Protein AF-A0A4D4N8I0-F1 (afdb_monomer_lite)

Radius of gyration: 16.16 Å; chains: 1; bounding box: 38×25×46 Å

Foldseek 3Di:
DQLVCCQVPFLVPDALVVVCVVVVHDSVVSCVVAVGSVSVLLVVLVVLVVVQPCPPDPPDPVVVSVVVSVVSVVVSCVSRVRSVVVCVVDVVNPDPPPPDPDD

Sequence (103 aa):
MALQLIDADGVEALTMRKLATALDANPMSLYHHVPNKDAVLRGVAHRVGSQFSAGQREDVPWQDQLRELARDFRELSHRHPKLMGYSFTRPDYVQPEDPSGRH

Structure (mmCIF, N/CA/C/O backbone):
data_AF-A0A4D4N8I0-F1
#
_entry.id   AF-A0A4D4N8I0-F1
#
loop_
_atom_site.group_PDB
_atom_site.id
_atom_site.type_symbol
_atom_site.label_atom_id
_atom_site.label_alt_id
_atom_site.label_comp_id
_atom_site.label_asym_id
_atom_site.label_entity_id
_atom_site.label_seq_id
_atom_site.pdbx_PDB_ins_code
_atom_site.Cartn_x
_atom_site.Cartn_y
_atom_site.Cartn_z
_atom_site.occupancy
_atom_site.B_iso_or_equiv
_atom_site.auth_seq_id
_atom_site.auth_comp_id
_atom_site.auth_asym_id
_atom_site.auth_atom_id
_atom_site.pdbx_PDB_model_num
ATOM 1 N N . MET A 1 1 ? -4.800 -9.503 2.253 1.00 73.69 1 MET A N 1
ATOM 2 C CA . MET A 1 1 ? -5.443 -8.961 3.464 1.00 73.69 1 MET A CA 1
ATOM 3 C C . MET A 1 1 ? -5.127 -7.485 3.702 1.00 73.69 1 MET A C 1
ATOM 5 O O . MET A 1 1 ? -5.983 -6.671 3.403 1.00 73.69 1 MET A O 1
ATOM 9 N N . ALA A 1 2 ? -3.923 -7.089 4.142 1.00 81.12 2 ALA A N 1
ATOM 10 C CA . ALA A 1 2 ? -3.616 -5.662 4.368 1.00 81.12 2 ALA A CA 1
ATOM 11 C C . ALA A 1 2 ? -3.800 -4.793 3.105 1.00 81.12 2 ALA A C 1
ATOM 13 O O . ALA A 1 2 ? -4.449 -3.756 3.170 1.00 81.12 2 ALA A O 1
ATOM 14 N N . LEU A 1 3 ? -3.324 -5.270 1.947 1.00 83.38 3 LEU A N 1
ATOM 15 C CA . LEU A 1 3 ? -3.555 -4.618 0.650 1.00 83.38 3 LEU A CA 1
ATOM 16 C C . LEU A 1 3 ? -5.052 -4.487 0.316 1.00 83.38 3 LEU A C 1
ATOM 18 O O . LEU A 1 3 ? -5.493 -3.420 -0.076 1.00 83.38 3 LEU A O 1
ATOM 22 N N . GLN A 1 4 ? -5.853 -5.526 0.576 1.00 85.69 4 GLN A N 1
ATOM 23 C CA . GLN A 1 4 ? -7.304 -5.498 0.336 1.00 85.69 4 GLN A CA 1
ATOM 24 C C . GLN A 1 4 ? -8.015 -4.464 1.219 1.00 85.69 4 GLN A C 1
ATOM 26 O O . GLN A 1 4 ? -8.906 -3.772 0.743 1.00 85.69 4 GLN A O 1
ATOM 31 N N . LEU A 1 5 ? -7.609 -4.326 2.487 1.00 86.44 5 LEU A N 1
ATOM 32 C CA . LEU A 1 5 ? -8.136 -3.283 3.375 1.00 86.44 5 LEU A CA 1
ATOM 33 C C . LEU A 1 5 ? -7.770 -1.878 2.876 1.00 86.44 5 LEU A C 1
ATOM 35 O O . LEU A 1 5 ? -8.595 -0.972 2.935 1.00 86.44 5 LEU A O 1
ATOM 39 N N . ILE A 1 6 ? -6.550 -1.700 2.361 1.00 86.56 6 ILE A N 1
ATOM 40 C CA . ILE A 1 6 ? -6.094 -0.427 1.785 1.00 86.56 6 ILE A CA 1
ATOM 41 C C . ILE A 1 6 ? -6.862 -0.100 0.499 1.00 86.56 6 ILE A C 1
ATOM 43 O O . ILE A 1 6 ? -7.280 1.041 0.315 1.00 86.56 6 ILE A O 1
ATOM 47 N N . ASP A 1 7 ? -7.101 -1.079 -0.369 1.00 86.44 7 ASP A N 1
ATOM 48 C CA . ASP A 1 7 ? -7.882 -0.884 -1.593 1.00 86.44 7 ASP A CA 1
ATOM 49 C C . ASP A 1 7 ? -9.348 -0.537 -1.277 1.00 86.44 7 ASP A C 1
ATOM 51 O O . ASP A 1 7 ? -9.939 0.365 -1.885 1.00 86.44 7 ASP A O 1
ATOM 55 N N . ALA A 1 8 ? -9.928 -1.199 -0.271 1.00 87.00 8 ALA A N 1
ATOM 56 C CA . ALA A 1 8 ? -11.314 -1.000 0.143 1.00 87.00 8 ALA A CA 1
ATOM 57 C C . ALA A 1 8 ? -11.540 0.343 0.852 1.00 87.00 8 ALA A C 1
ATOM 59 O O . ALA A 1 8 ? -12.415 1.105 0.441 1.00 87.00 8 ALA A O 1
ATOM 60 N N . ASP A 1 9 ? -10.709 0.694 1.834 1.00 85.75 9 ASP A N 1
ATOM 61 C CA . ASP A 1 9 ? -10.987 1.816 2.744 1.00 85.75 9 ASP A CA 1
ATOM 62 C C . ASP A 1 9 ? -9.929 2.934 2.695 1.00 85.75 9 ASP A C 1
ATOM 64 O O . ASP A 1 9 ? -10.125 4.009 3.261 1.00 85.75 9 ASP A O 1
ATOM 68 N N . GLY A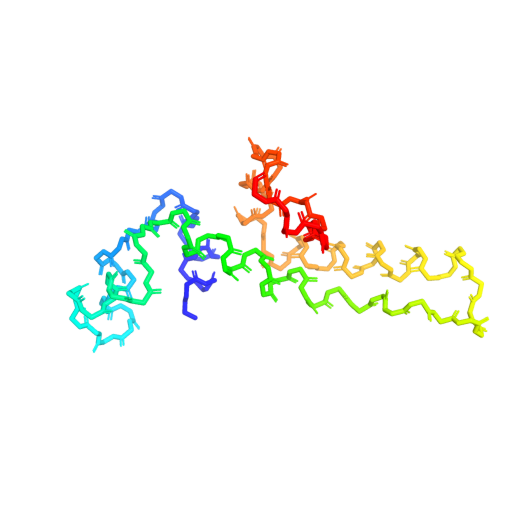 1 10 ? -8.811 2.716 2.004 1.00 85.44 10 GLY A N 1
ATOM 69 C CA . GLY A 1 10 ? -7.667 3.626 1.995 1.00 85.44 10 GLY A CA 1
ATOM 70 C C . GLY A 1 10 ? -6.710 3.415 3.169 1.00 85.44 10 GLY A C 1
ATOM 71 O O . GLY A 1 10 ? -7.022 2.771 4.172 1.00 85.44 10 GLY A O 1
ATOM 72 N N . VAL A 1 11 ? -5.505 3.975 3.040 1.00 84.75 11 VAL A N 1
ATOM 73 C CA . VAL A 1 11 ? -4.422 3.794 4.021 1.00 84.75 11 VAL A CA 1
ATOM 74 C C . VAL A 1 11 ? -4.777 4.361 5.398 1.00 84.75 11 VAL A C 1
ATOM 76 O O . VAL A 1 11 ? -4.454 3.753 6.422 1.00 84.75 11 VAL A O 1
ATOM 79 N N . GLU A 1 12 ? -5.488 5.484 5.457 1.00 85.12 12 GLU A N 1
ATOM 80 C CA . GLU A 1 12 ? -5.878 6.107 6.728 1.00 85.12 12 GLU A CA 1
ATOM 81 C C . GLU A 1 12 ? -6.810 5.221 7.555 1.00 85.12 12 GLU A C 1
ATOM 83 O O . GLU A 1 12 ? -6.667 5.123 8.774 1.00 85.12 12 GLU A O 1
ATOM 88 N N . ALA A 1 13 ? -7.686 4.472 6.890 1.00 86.31 13 ALA A N 1
ATOM 89 C CA . ALA A 1 13 ? -8.626 3.577 7.543 1.00 86.31 13 ALA A CA 1
ATOM 90 C C . ALA A 1 13 ? -7.985 2.288 8.086 1.00 86.31 13 ALA A C 1
ATOM 92 O O . ALA A 1 13 ? -8.636 1.575 8.860 1.00 86.31 13 ALA A O 1
ATOM 93 N N . LEU A 1 14 ? -6.734 1.982 7.715 1.00 87.06 14 LEU A N 1
ATOM 94 C CA . LEU A 1 14 ? -5.988 0.847 8.252 1.00 87.06 14 LEU A CA 1
ATOM 95 C C . LEU A 1 14 ? -5.564 1.129 9.701 1.00 87.06 14 LEU A C 1
ATOM 97 O O . LEU A 1 14 ? -4.848 2.088 9.989 1.00 87.06 14 LEU A O 1
ATOM 101 N N . THR A 1 15 ? -5.952 0.239 10.613 1.00 89.81 15 THR A N 1
ATOM 102 C CA . THR A 1 15 ? -5.499 0.233 12.012 1.00 89.81 15 THR A CA 1
ATOM 103 C C . THR A 1 15 ? -4.986 -1.155 12.379 1.00 89.81 15 THR A C 1
ATOM 105 O O . THR A 1 15 ? -5.439 -2.147 11.805 1.00 89.81 15 THR A O 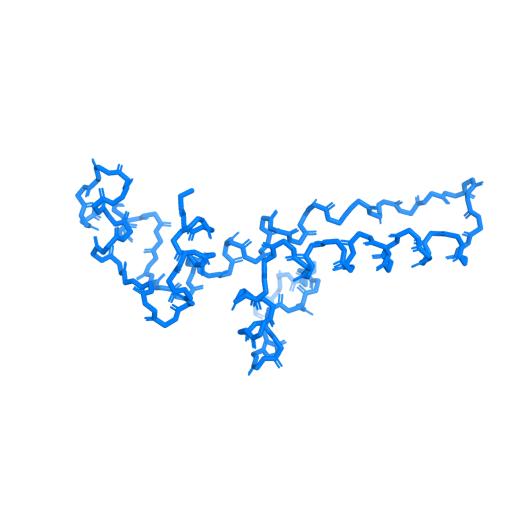1
ATOM 108 N N . MET A 1 16 ? -4.092 -1.249 13.370 1.00 90.12 16 MET A N 1
ATOM 109 C CA . MET A 1 16 ? -3.578 -2.545 13.845 1.00 90.12 16 MET A CA 1
ATOM 110 C C . MET A 1 16 ? -4.702 -3.466 14.333 1.00 90.12 16 MET A C 1
ATOM 112 O O . MET A 1 16 ? -4.675 -4.663 14.076 1.00 90.12 16 MET A O 1
ATOM 116 N N . ARG A 1 17 ? -5.743 -2.900 14.956 1.00 88.50 17 ARG A N 1
ATOM 117 C CA . ARG A 1 17 ? -6.928 -3.650 15.388 1.00 88.50 17 ARG A CA 1
ATOM 118 C C . ARG A 1 17 ? -7.713 -4.224 14.207 1.00 88.50 17 ARG A C 1
ATOM 120 O O . ARG A 1 17 ? -7.993 -5.414 14.207 1.00 88.50 17 ARG A O 1
ATOM 127 N N . LYS A 1 18 ? -8.034 -3.405 13.194 1.00 87.75 18 LYS A N 1
ATOM 128 C CA . LYS A 1 18 ? -8.720 -3.883 11.976 1.00 87.75 18 LYS A CA 1
ATOM 129 C C . LYS A 1 18 ? -7.904 -4.960 11.263 1.00 87.75 18 LYS A C 1
ATOM 131 O O . LYS A 1 18 ? -8.476 -5.931 10.784 1.00 87.75 18 LYS A O 1
ATOM 136 N N . LEU A 1 19 ? -6.583 -4.796 11.215 1.00 88.06 19 LEU A N 1
ATOM 137 C CA . LEU A 1 19 ? -5.689 -5.782 10.620 1.00 88.06 19 LEU A CA 1
ATOM 138 C C . LEU A 1 19 ? -5.692 -7.104 11.401 1.00 88.06 19 LEU A C 1
ATOM 140 O O . LEU A 1 19 ? -5.813 -8.153 10.782 1.00 88.06 19 LEU A O 1
ATOM 144 N N . ALA A 1 20 ? -5.612 -7.057 12.733 1.00 87.38 20 ALA A N 1
ATOM 145 C CA . ALA A 1 20 ? -5.684 -8.243 13.587 1.00 87.38 20 ALA A CA 1
ATOM 146 C C . ALA A 1 20 ? -7.009 -8.997 13.392 1.00 87.38 20 ALA A C 1
ATOM 148 O O . ALA A 1 20 ? -6.998 -10.200 13.157 1.00 87.38 20 ALA A O 1
ATOM 149 N N . THR A 1 21 ? -8.136 -8.275 13.383 1.00 89.38 21 THR A N 1
ATOM 150 C CA . THR A 1 21 ? -9.462 -8.849 13.103 1.00 89.38 21 THR A CA 1
ATOM 151 C C . THR A 1 21 ? -9.528 -9.489 11.719 1.00 89.38 21 THR A C 1
ATOM 153 O O . THR A 1 21 ? -10.018 -10.601 11.582 1.00 89.38 21 THR A O 1
ATOM 156 N N . ALA A 1 22 ? -9.012 -8.815 10.690 1.00 86.25 22 ALA A N 1
ATOM 157 C CA . ALA A 1 22 ? -9.020 -9.343 9.329 1.00 86.25 22 ALA A CA 1
ATOM 158 C C . ALA A 1 22 ? -8.129 -10.588 9.159 1.00 86.25 22 ALA A C 1
ATOM 160 O O . ALA A 1 22 ? -8.332 -11.359 8.228 1.00 86.25 22 ALA A O 1
ATOM 161 N N . LEU A 1 23 ? -7.140 -10.778 10.036 1.00 85.50 23 LEU A N 1
ATOM 162 C CA . LEU A 1 23 ? -6.245 -11.937 10.057 1.00 85.50 23 LEU A CA 1
ATOM 163 C C . LEU A 1 23 ? -6.694 -13.038 11.030 1.00 85.50 23 LEU A C 1
ATOM 165 O O . LEU A 1 23 ? -5.968 -14.016 11.172 1.00 85.50 23 LEU A O 1
ATOM 169 N N . ASP A 1 24 ? -7.835 -12.867 11.708 1.00 86.62 24 ASP A N 1
ATOM 170 C CA . ASP A 1 24 ? -8.291 -13.732 12.808 1.00 86.62 24 ASP A CA 1
ATOM 171 C C . ASP A 1 24 ? -7.192 -13.981 13.865 1.00 86.62 24 ASP A C 1
ATOM 173 O O . ASP A 1 24 ? -7.013 -15.073 14.401 1.00 86.62 24 ASP A O 1
ATOM 177 N N . ALA A 1 25 ? -6.391 -12.943 14.133 1.00 86.12 25 ALA A N 1
ATOM 178 C CA . ALA A 1 25 ? -5.216 -13.007 14.991 1.00 86.12 25 ALA A CA 1
ATOM 179 C C . ALA A 1 25 ? -5.387 -12.150 16.251 1.00 86.12 25 ALA A C 1
ATOM 181 O O . ALA A 1 25 ? -6.026 -11.095 16.245 1.00 86.12 25 ALA A O 1
ATOM 182 N N . ASN A 1 26 ? -4.732 -12.555 17.342 1.00 85.44 26 ASN A N 1
ATOM 183 C CA . ASN A 1 26 ? -4.617 -11.719 18.536 1.00 85.44 26 ASN A CA 1
ATOM 184 C C . ASN A 1 26 ? -3.692 -10.514 18.243 1.00 85.44 26 ASN A C 1
ATOM 186 O O . ASN A 1 26 ? -2.573 -10.728 17.760 1.00 85.44 26 ASN A O 1
ATOM 190 N N . PRO A 1 27 ? -4.081 -9.267 18.592 1.00 79.06 27 PRO A N 1
ATOM 191 C CA . PRO A 1 27 ? -3.216 -8.091 18.497 1.00 79.06 27 PRO A CA 1
ATOM 192 C C . PRO A 1 27 ? -1.798 -8.299 19.042 1.00 79.06 27 PRO A C 1
ATOM 194 O O . PRO A 1 27 ? -0.842 -7.841 18.425 1.00 79.06 27 PRO A O 1
ATOM 197 N N . MET A 1 28 ? -1.642 -9.031 20.150 1.00 81.94 28 MET A N 1
ATOM 198 C CA . MET A 1 28 ? -0.335 -9.304 20.762 1.00 81.94 28 MET A CA 1
ATOM 199 C C . MET A 1 28 ? 0.603 -10.077 19.817 1.00 81.94 28 MET A C 1
ATOM 201 O O . MET A 1 28 ? 1.784 -9.758 19.710 1.00 81.94 28 MET A O 1
ATOM 205 N N . SER A 1 29 ? 0.067 -11.067 19.095 1.00 82.06 29 SER A N 1
ATOM 206 C CA . SER A 1 29 ? 0.816 -11.836 18.094 1.00 82.06 29 SER A CA 1
ATOM 207 C C . SER A 1 29 ? 1.135 -10.975 16.873 1.00 82.06 29 SER A C 1
ATOM 209 O O . SER A 1 29 ? 2.250 -11.025 16.362 1.00 82.06 29 SER A O 1
ATOM 211 N N . LEU A 1 30 ? 0.208 -10.108 16.458 1.00 82.25 30 LEU A N 1
ATOM 212 C CA . LEU A 1 30 ? 0.444 -9.189 15.348 1.00 82.25 30 LEU A CA 1
ATOM 213 C C . LEU A 1 30 ? 1.606 -8.228 15.643 1.00 82.25 30 LEU A C 1
ATOM 215 O O . LEU A 1 30 ? 2.485 -8.066 14.800 1.00 82.25 30 LEU A O 1
ATOM 219 N N . TYR A 1 31 ? 1.655 -7.653 16.849 1.00 82.69 31 TYR A N 1
ATOM 220 C CA . TYR A 1 31 ? 2.755 -6.779 17.271 1.00 82.69 31 TYR A CA 1
ATOM 221 C C . TYR A 1 31 ? 4.110 -7.493 17.357 1.00 82.69 31 TYR A C 1
ATOM 223 O O . TYR A 1 31 ? 5.144 -6.848 17.199 1.00 82.69 31 TYR A O 1
ATOM 231 N N . HIS A 1 32 ? 4.119 -8.813 17.564 1.00 82.44 32 HIS A N 1
ATOM 232 C CA . HIS A 1 32 ? 5.345 -9.610 17.536 1.00 82.44 32 HIS A CA 1
ATOM 233 C C . HIS A 1 32 ? 5.928 -9.736 16.118 1.00 82.44 32 HIS A C 1
ATOM 235 O O . HIS A 1 32 ? 7.143 -9.774 15.952 1.00 82.44 32 HIS A O 1
ATOM 241 N N . HIS A 1 33 ? 5.073 -9.766 15.090 1.00 81.94 33 HIS A N 1
ATOM 242 C CA . HIS A 1 33 ? 5.500 -9.850 13.690 1.00 81.94 33 HIS A CA 1
ATOM 243 C C . HIS A 1 33 ? 5.770 -8.482 13.058 1.00 81.94 33 HIS A C 1
ATOM 245 O O . HIS A 1 33 ? 6.645 -8.359 12.203 1.00 81.94 33 HIS A O 1
ATOM 251 N N . VAL A 1 34 ? 5.010 -7.457 13.450 1.00 84.88 34 VAL A N 1
ATOM 252 C CA . VAL A 1 34 ? 5.113 -6.097 12.911 1.00 84.88 34 VAL A CA 1
ATOM 253 C C . VAL A 1 34 ? 4.944 -5.065 14.032 1.00 84.88 34 VAL A C 1
ATOM 255 O O . VAL A 1 34 ? 3.880 -4.990 14.646 1.00 84.88 34 VAL A O 1
ATOM 258 N N . PRO A 1 35 ? 5.946 -4.207 14.291 1.00 81.19 35 PRO A N 1
ATOM 259 C CA . PRO A 1 35 ? 5.939 -3.343 15.472 1.00 81.19 35 PRO A CA 1
ATOM 260 C C . PRO A 1 35 ? 4.897 -2.217 15.403 1.00 81.19 35 PRO A C 1
ATOM 262 O O . PRO A 1 35 ? 4.475 -1.701 16.436 1.00 81.19 35 PRO A O 1
ATOM 265 N N . ASN A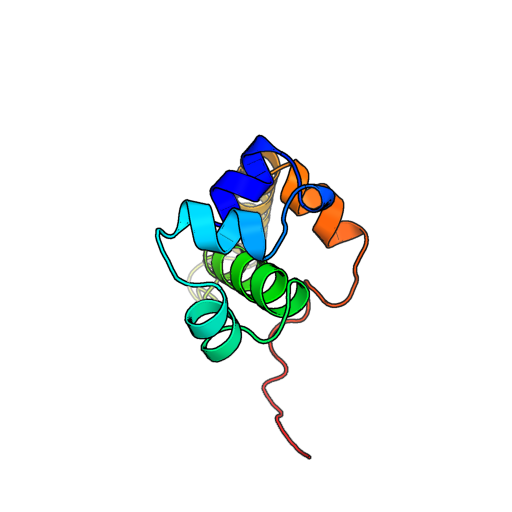 1 36 ? 4.486 -1.794 14.202 1.00 84.44 36 ASN A N 1
ATOM 266 C CA . ASN A 1 36 ? 3.554 -0.681 14.004 1.00 84.44 36 ASN A CA 1
ATOM 267 C C . ASN A 1 36 ? 2.912 -0.684 12.601 1.00 84.44 36 ASN A C 1
ATOM 269 O O . ASN A 1 36 ? 3.278 -1.472 11.726 1.00 84.44 36 ASN A O 1
ATOM 273 N N . LYS A 1 37 ? 1.958 0.236 12.386 1.00 84.62 37 LYS A N 1
ATOM 274 C CA . LYS A 1 37 ? 1.266 0.444 11.100 1.00 84.62 37 LYS A CA 1
ATOM 275 C C . LYS A 1 37 ? 2.242 0.760 9.962 1.00 84.62 37 LYS A C 1
ATOM 277 O O . LYS A 1 37 ? 2.057 0.245 8.865 1.00 84.62 37 LYS A O 1
ATOM 282 N N . ASP A 1 38 ? 3.287 1.549 10.213 1.00 84.62 38 ASP A N 1
ATOM 283 C CA . ASP A 1 38 ? 4.270 1.897 9.180 1.00 84.62 38 ASP A CA 1
ATOM 284 C C . ASP A 1 38 ? 5.030 0.668 8.667 1.00 84.62 38 ASP A C 1
ATOM 286 O O . ASP A 1 38 ? 5.247 0.535 7.467 1.00 84.62 38 ASP A O 1
ATOM 290 N N . ALA A 1 39 ? 5.391 -0.272 9.547 1.00 84.19 39 ALA A N 1
ATOM 291 C CA . ALA A 1 39 ? 6.028 -1.524 9.143 1.00 84.19 39 ALA A CA 1
ATOM 292 C C . ALA A 1 39 ? 5.117 -2.369 8.237 1.00 84.19 39 ALA A C 1
ATOM 294 O O . ALA A 1 39 ? 5.585 -2.942 7.254 1.00 84.19 39 ALA A O 1
ATOM 295 N N . VAL A 1 40 ? 3.809 -2.392 8.517 1.00 86.62 40 VAL A N 1
ATOM 296 C CA . VAL A 1 40 ? 2.818 -3.046 7.647 1.00 86.62 40 VAL A CA 1
ATOM 297 C C . VAL A 1 40 ? 2.762 -2.366 6.283 1.00 86.62 40 VAL A C 1
ATOM 299 O O . VAL A 1 40 ? 2.796 -3.048 5.261 1.00 86.62 40 VAL A O 1
ATOM 302 N N . LEU A 1 41 ? 2.686 -1.034 6.254 1.00 84.69 41 LEU A N 1
ATOM 303 C CA . LEU A 1 41 ? 2.612 -0.273 5.007 1.00 84.69 41 LEU A CA 1
ATOM 304 C C . LEU A 1 41 ? 3.864 -0.472 4.154 1.00 84.69 41 LEU A C 1
ATOM 306 O O . LEU A 1 41 ? 3.736 -0.690 2.952 1.00 84.69 41 LEU A O 1
ATOM 310 N N . ARG A 1 42 ? 5.057 -0.482 4.764 1.00 82.62 42 ARG A N 1
ATOM 311 C CA . ARG A 1 42 ? 6.308 -0.790 4.053 1.00 82.62 42 ARG A CA 1
ATOM 312 C C . ARG A 1 42 ? 6.295 -2.200 3.477 1.00 82.62 42 ARG A C 1
ATOM 314 O O . ARG A 1 42 ? 6.628 -2.373 2.312 1.00 82.62 42 ARG A O 1
ATOM 321 N N . GLY A 1 43 ? 5.848 -3.194 4.246 1.00 82.69 43 GLY A N 1
ATOM 322 C CA . GLY A 1 43 ? 5.724 -4.569 3.755 1.00 82.69 43 GLY A CA 1
ATOM 323 C C . GLY A 1 43 ? 4.733 -4.706 2.593 1.00 82.69 43 GLY A C 1
ATOM 324 O O . GLY A 1 43 ? 4.998 -5.431 1.635 1.00 82.69 43 GLY A O 1
ATOM 325 N N . VAL A 1 44 ? 3.609 -3.982 2.638 1.00 84.12 44 VAL A N 1
ATOM 326 C CA . VAL A 1 44 ? 2.648 -3.926 1.524 1.00 84.12 44 VAL A CA 1
ATOM 327 C C . VAL A 1 44 ? 3.273 -3.259 0.302 1.00 84.12 44 VAL A C 1
ATOM 329 O O . VAL A 1 44 ? 3.193 -3.826 -0.783 1.00 84.12 44 VAL A O 1
ATOM 332 N N . ALA A 1 45 ? 3.921 -2.105 0.469 1.00 79.06 45 ALA A N 1
ATOM 333 C CA . ALA A 1 45 ? 4.578 -1.393 -0.622 1.00 79.06 45 ALA A CA 1
ATOM 334 C C . ALA A 1 45 ? 5.689 -2.231 -1.267 1.00 79.06 45 ALA A C 1
ATOM 336 O O . ALA A 1 45 ? 5.716 -2.339 -2.485 1.00 79.06 45 ALA A O 1
ATOM 337 N N . HIS A 1 46 ? 6.530 -2.903 -0.475 1.00 78.56 46 HIS A N 1
ATOM 338 C CA . HIS A 1 46 ? 7.566 -3.802 -0.985 1.00 78.56 46 HIS A CA 1
ATOM 339 C C . HIS A 1 46 ? 6.963 -4.995 -1.739 1.00 78.56 46 HIS A C 1
ATOM 341 O O . HIS A 1 46 ? 7.393 -5.305 -2.841 1.00 78.56 46 HIS A O 1
ATOM 347 N N . ARG A 1 47 ? 5.906 -5.631 -1.211 1.00 80.81 47 ARG A N 1
ATOM 348 C CA . ARG A 1 47 ? 5.207 -6.732 -1.903 1.00 80.81 47 ARG A CA 1
ATOM 349 C C . ARG A 1 47 ? 4.561 -6.299 -3.222 1.00 80.81 47 ARG A C 1
ATOM 351 O O . ARG A 1 47 ? 4.419 -7.105 -4.135 1.00 80.81 47 ARG A O 1
ATOM 358 N N . VAL A 1 48 ? 4.064 -5.071 -3.283 1.00 77.31 48 VAL A N 1
ATOM 359 C CA . VAL A 1 48 ? 3.481 -4.491 -4.495 1.00 77.31 48 VAL A CA 1
ATOM 360 C C . VAL A 1 48 ? 4.596 -4.110 -5.471 1.00 77.31 48 VAL A C 1
ATOM 362 O O . VAL A 1 48 ? 4.497 -4.418 -6.651 1.00 77.31 48 VAL A O 1
ATOM 365 N N . GLY A 1 49 ? 5.691 -3.540 -4.969 1.00 70.31 49 GLY A N 1
ATOM 366 C CA . GLY A 1 49 ? 6.877 -3.191 -5.742 1.00 70.31 49 GLY A CA 1
ATOM 367 C C . GLY A 1 49 ? 7.618 -4.398 -6.314 1.00 70.31 49 GLY A C 1
ATOM 368 O O . GLY A 1 49 ? 8.092 -4.341 -7.436 1.00 70.31 49 GLY A O 1
ATOM 369 N N . SER A 1 50 ? 7.649 -5.535 -5.620 1.00 72.81 50 SER A N 1
ATOM 370 C CA . SER A 1 50 ? 8.267 -6.760 -6.140 1.00 72.81 50 SER A CA 1
ATOM 371 C C . SER A 1 50 ? 7.481 -7.414 -7.283 1.00 72.81 50 SER A C 1
ATOM 373 O O . SER A 1 50 ? 7.987 -8.328 -7.930 1.00 72.81 50 SER A O 1
ATOM 375 N N . GLN A 1 51 ? 6.259 -6.942 -7.567 1.00 68.38 51 GLN A N 1
ATOM 376 C CA . GLN A 1 51 ? 5.530 -7.300 -8.789 1.00 68.38 51 GLN A CA 1
ATOM 377 C C . GLN A 1 51 ? 6.087 -6.576 -10.018 1.00 68.38 51 GLN A C 1
ATOM 379 O O . GLN A 1 51 ? 5.814 -7.015 -11.132 1.00 68.38 51 GLN A O 1
ATOM 384 N N . PHE A 1 52 ? 6.878 -5.509 -9.835 1.00 66.38 52 PHE A N 1
ATOM 385 C CA . PHE A 1 52 ? 7.687 -4.948 -10.910 1.00 66.38 52 PHE A CA 1
ATOM 386 C C . PHE A 1 52 ? 8.755 -5.977 -11.279 1.00 66.38 52 PHE A C 1
ATOM 388 O O . PHE A 1 52 ? 9.784 -6.112 -10.618 1.00 66.38 52 PHE A O 1
ATOM 395 N N . SER A 1 53 ? 8.499 -6.736 -12.340 1.00 59.81 53 SER A N 1
ATOM 396 C CA . SER A 1 53 ? 9.522 -7.582 -12.931 1.00 59.81 53 SER A CA 1
ATOM 397 C C . SER A 1 53 ? 10.348 -6.723 -13.876 1.00 59.81 53 SER A C 1
ATOM 399 O O . SER A 1 53 ? 9.955 -6.449 -15.002 1.00 59.81 53 SER A O 1
ATOM 401 N N . ALA A 1 54 ? 11.506 -6.282 -13.405 1.00 56.66 54 ALA A N 1
ATOM 402 C CA . ALA A 1 54 ? 12.552 -5.766 -14.275 1.00 56.66 54 ALA A CA 1
ATOM 403 C C . ALA A 1 54 ? 13.904 -6.260 -13.760 1.00 56.66 54 ALA A C 1
ATOM 405 O O . ALA A 1 54 ? 14.788 -5.483 -13.407 1.00 56.66 54 ALA A O 1
ATOM 406 N N . GLY A 1 55 ? 14.070 -7.585 -13.707 1.00 59.16 55 GLY A N 1
ATOM 407 C CA . GLY A 1 55 ? 15.417 -8.114 -13.889 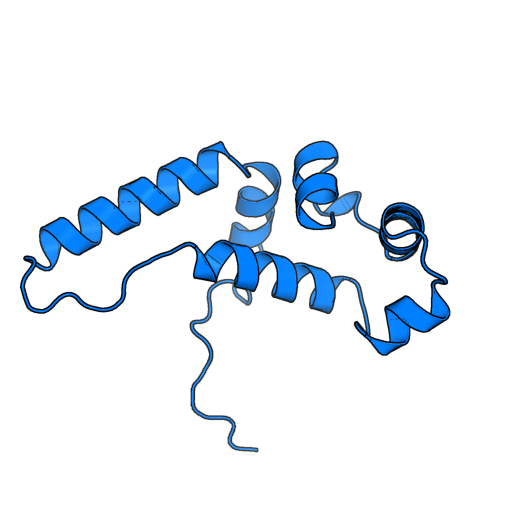1.00 59.16 55 GLY A CA 1
ATOM 408 C C . GLY A 1 55 ? 15.914 -7.589 -15.233 1.00 59.16 55 GLY A C 1
ATOM 409 O O . GLY A 1 55 ? 15.187 -7.700 -16.221 1.00 59.16 55 GLY A O 1
ATOM 410 N N . GLN A 1 56 ? 17.085 -6.949 -15.260 1.00 62.22 56 GLN A N 1
ATOM 411 C CA . GLN A 1 56 ? 17.642 -6.430 -16.507 1.00 62.22 56 GLN A CA 1
ATOM 412 C C . GLN A 1 56 ? 17.741 -7.577 -17.509 1.00 62.22 56 GLN A C 1
ATOM 414 O O . GLN A 1 56 ? 18.408 -8.580 -17.255 1.00 62.22 56 GLN A O 1
ATOM 419 N N . ARG A 1 57 ? 17.032 -7.438 -18.626 1.00 76.19 57 ARG A N 1
ATOM 420 C CA . ARG A 1 57 ? 17.069 -8.409 -19.715 1.00 76.19 57 ARG A CA 1
ATOM 421 C C . ARG A 1 57 ? 18.090 -7.931 -20.726 1.00 76.19 57 ARG A C 1
ATOM 423 O O . ARG A 1 57 ? 17.841 -6.963 -21.440 1.00 76.19 57 ARG A O 1
ATOM 430 N N . GLU A 1 58 ? 19.260 -8.561 -20.738 1.00 76.44 58 GLU A N 1
ATOM 431 C CA . GLU A 1 58 ? 20.359 -8.193 -21.643 1.00 76.44 58 GLU A CA 1
ATOM 432 C C . GLU A 1 58 ? 19.970 -8.340 -23.125 1.00 76.44 58 GLU A C 1
ATOM 434 O O . GLU A 1 58 ? 20.531 -7.670 -23.988 1.00 76.44 58 GLU A O 1
ATOM 439 N N . ASP A 1 59 ? 18.972 -9.176 -23.417 1.00 86.06 59 ASP A N 1
ATOM 440 C CA . ASP A 1 59 ? 18.442 -9.466 -24.747 1.00 86.06 59 ASP A CA 1
ATOM 441 C C . ASP A 1 59 ? 17.352 -8.489 -25.226 1.00 86.06 59 ASP A C 1
ATOM 443 O O . ASP A 1 59 ? 16.946 -8.547 -26.388 1.00 86.06 59 ASP A O 1
ATOM 447 N N . VAL A 1 60 ? 16.888 -7.565 -24.374 1.00 82.50 60 VAL A N 1
ATOM 448 C CA . VAL A 1 60 ? 15.814 -6.613 -24.704 1.00 82.50 60 VAL A CA 1
ATOM 449 C C . VAL A 1 60 ? 16.357 -5.179 -24.725 1.00 82.50 60 VAL A C 1
ATOM 451 O O . VAL A 1 60 ? 17.016 -4.764 -23.771 1.00 82.50 60 VAL A O 1
ATOM 454 N N . PRO A 1 61 ? 16.058 -4.354 -25.748 1.00 88.88 61 PRO A N 1
ATOM 455 C CA . PRO A 1 61 ? 16.421 -2.940 -25.735 1.00 88.88 61 PRO A CA 1
ATOM 456 C C . PRO A 1 61 ? 15.903 -2.230 -24.478 1.00 88.88 61 PRO A C 1
ATOM 458 O O . PRO A 1 61 ? 14.743 -2.382 -24.092 1.00 88.88 61 PRO A O 1
ATOM 461 N N . TRP A 1 62 ? 16.743 -1.413 -23.842 1.00 79.81 62 TRP A N 1
ATOM 462 C CA . TRP A 1 62 ? 16.395 -0.734 -22.587 1.00 79.81 62 TRP A CA 1
ATOM 463 C C . TRP A 1 62 ? 15.141 0.150 -22.708 1.00 79.81 62 TRP A C 1
ATOM 465 O O . TRP A 1 62 ? 14.412 0.332 -21.735 1.00 79.81 62 TRP A O 1
ATOM 475 N N . GLN A 1 63 ? 14.855 0.681 -23.903 1.00 84.69 63 GLN A N 1
ATOM 476 C CA . GLN A 1 63 ? 13.648 1.467 -24.163 1.00 84.69 63 GLN A CA 1
ATOM 477 C C . GLN A 1 63 ? 12.381 0.616 -24.055 1.00 84.69 63 GLN A C 1
ATOM 479 O O . GLN A 1 63 ? 11.355 1.100 -23.580 1.00 84.69 63 GLN A O 1
ATOM 484 N N . ASP A 1 64 ? 12.444 -0.638 -24.501 1.00 83.00 64 ASP A N 1
ATOM 485 C CA . ASP A 1 64 ? 11.319 -1.566 -24.430 1.00 83.00 64 ASP A CA 1
ATOM 486 C C . ASP A 1 64 ? 11.130 -2.076 -23.002 1.00 83.00 64 ASP A C 1
ATOM 488 O O . ASP A 1 64 ? 9.999 -2.075 -22.518 1.00 83.00 64 ASP A O 1
ATOM 492 N N . GLN A 1 65 ? 12.226 -2.334 -22.278 1.00 77.38 65 GLN A N 1
ATOM 493 C CA . GLN A 1 65 ? 12.180 -2.609 -20.835 1.00 77.38 65 GLN A CA 1
ATOM 494 C C . GLN A 1 65 ? 11.523 -1.450 -20.060 1.00 77.38 65 GLN A C 1
ATOM 496 O O . GLN A 1 65 ? 10.678 -1.668 -19.193 1.00 77.38 65 GLN A O 1
ATOM 501 N N . LEU A 1 66 ? 11.842 -0.196 -20.407 1.00 80.75 66 LEU A N 1
ATOM 502 C CA . LEU A 1 66 ? 11.227 0.981 -19.785 1.00 80.75 66 LEU A CA 1
ATOM 503 C C . LEU A 1 66 ? 9.732 1.110 -20.121 1.00 80.75 66 LEU A C 1
ATOM 505 O O . LEU A 1 66 ? 8.940 1.515 -19.270 1.00 80.75 66 LEU A O 1
ATOM 509 N N . ARG A 1 67 ? 9.324 0.775 -21.352 1.00 84.06 67 ARG A N 1
ATOM 510 C CA . ARG A 1 67 ? 7.905 0.783 -21.751 1.00 84.06 67 ARG A CA 1
ATOM 511 C C . ARG A 1 67 ? 7.100 -0.276 -21.013 1.00 84.06 67 ARG A C 1
ATOM 513 O O . ARG A 1 67 ? 5.959 -0.000 -20.648 1.00 84.06 67 ARG A O 1
ATOM 520 N N . GLU A 1 68 ? 7.660 -1.464 -20.822 1.00 83.31 68 GLU A N 1
ATOM 521 C CA . GLU A 1 68 ? 7.034 -2.525 -20.031 1.00 83.31 68 GLU A CA 1
ATOM 522 C C . GLU A 1 68 ? 6.896 -2.093 -18.575 1.00 83.31 68 GLU A C 1
ATOM 524 O O . GLU A 1 68 ? 5.783 -2.079 -18.060 1.00 83.31 68 GLU A O 1
ATOM 529 N N . LEU A 1 69 ? 7.973 -1.578 -17.974 1.00 79.44 69 LEU A N 1
ATOM 530 C CA . LEU A 1 69 ? 7.935 -1.040 -16.616 1.00 79.44 69 LEU A CA 1
ATOM 531 C C . LEU A 1 69 ? 6.863 0.050 -16.457 1.00 79.44 69 LEU A C 1
ATOM 533 O O . LEU A 1 69 ? 6.112 0.057 -15.484 1.00 79.44 69 LEU A O 1
ATOM 537 N N . ALA A 1 70 ? 6.745 0.961 -17.427 1.00 82.50 70 ALA A N 1
ATOM 538 C CA . ALA A 1 70 ? 5.718 1.999 -17.415 1.00 82.50 70 ALA A CA 1
ATOM 539 C C . ALA A 1 70 ? 4.291 1.433 -17.550 1.00 82.50 70 ALA A C 1
ATOM 541 O O . ALA A 1 70 ? 3.358 1.979 -16.953 1.00 82.50 70 ALA A O 1
ATOM 542 N N . ARG A 1 71 ? 4.093 0.351 -18.320 1.00 86.12 71 ARG A N 1
ATOM 543 C CA . ARG A 1 71 ? 2.795 -0.339 -18.410 1.00 86.12 71 ARG A CA 1
ATOM 544 C C . ARG A 1 71 ? 2.441 -1.023 -17.100 1.00 86.12 71 ARG A C 1
ATOM 546 O O . ARG A 1 71 ? 1.331 -0.804 -16.622 1.00 86.12 71 ARG A O 1
ATOM 553 N N . ASP A 1 72 ? 3.376 -1.759 -16.512 1.00 82.19 72 ASP A N 1
ATOM 554 C CA . ASP A 1 72 ? 3.181 -2.453 -15.239 1.00 82.19 72 ASP A CA 1
ATOM 555 C C . ASP A 1 72 ? 2.859 -1.447 -14.133 1.00 82.19 72 ASP A C 1
ATOM 557 O O . ASP A 1 72 ? 1.879 -1.593 -13.399 1.00 82.19 72 ASP A O 1
ATOM 561 N N . PHE A 1 73 ? 3.613 -0.346 -14.086 1.00 81.19 73 PHE A N 1
ATOM 562 C CA . PHE A 1 73 ? 3.352 0.772 -13.188 1.00 81.19 73 PHE A CA 1
ATOM 563 C C . PHE A 1 73 ? 1.953 1.363 -13.377 1.00 81.19 73 PHE A C 1
ATOM 565 O O . PHE A 1 73 ? 1.234 1.605 -12.402 1.00 81.19 73 PHE A O 1
ATOM 572 N N . ARG A 1 74 ? 1.537 1.589 -14.626 1.00 85.06 74 ARG A N 1
ATOM 573 C CA . ARG A 1 74 ? 0.214 2.131 -14.940 1.00 85.06 74 ARG A CA 1
ATOM 574 C C . ARG A 1 74 ? -0.904 1.172 -14.532 1.00 85.06 74 ARG A C 1
ATOM 576 O O . ARG A 1 74 ? -1.877 1.607 -13.921 1.00 85.06 74 ARG A O 1
ATOM 583 N N . GLU A 1 75 ? -0.784 -0.109 -14.856 1.00 86.75 75 GLU A N 1
ATOM 584 C CA . GLU A 1 75 ? -1.768 -1.132 -14.496 1.00 86.75 75 GLU A CA 1
ATOM 585 C C . GLU A 1 75 ? -1.926 -1.237 -12.978 1.00 86.75 75 GLU A C 1
ATOM 587 O O . GLU A 1 75 ? -3.041 -1.216 -12.453 1.00 86.75 75 GLU A O 1
ATOM 592 N N . LEU A 1 76 ? -0.804 -1.263 -12.264 1.00 82.56 76 LEU A N 1
ATOM 593 C CA . LEU A 1 76 ? -0.770 -1.324 -10.813 1.00 82.56 76 LEU A CA 1
ATOM 594 C C . LEU A 1 76 ? -1.363 -0.059 -10.183 1.00 82.56 76 LEU A C 1
ATOM 596 O O . LEU A 1 76 ? -2.137 -0.149 -9.229 1.00 82.56 76 LEU A O 1
ATOM 600 N N . SER A 1 77 ? -1.087 1.109 -10.768 1.00 83.88 77 SER A N 1
ATOM 601 C CA . SER A 1 77 ? -1.689 2.377 -10.345 1.00 83.88 77 SER A CA 1
ATOM 602 C C . SER A 1 77 ? -3.207 2.379 -10.490 1.00 83.88 77 SER A C 1
ATOM 604 O O . SER A 1 77 ? -3.911 2.880 -9.614 1.00 83.88 77 SER A O 1
ATOM 606 N N . HIS A 1 78 ? -3.724 1.792 -11.571 1.00 88.12 78 HIS A N 1
ATOM 607 C CA . HIS A 1 78 ? -5.162 1.640 -11.771 1.00 88.12 78 HIS A CA 1
ATOM 608 C C . HIS A 1 78 ? -5.784 0.606 -10.827 1.00 88.12 78 HIS A C 1
ATOM 610 O O . HIS A 1 78 ? -6.927 0.783 -10.409 1.00 88.12 78 HIS A O 1
ATOM 616 N N . ARG A 1 79 ? -5.045 -0.451 -10.474 1.00 87.00 79 ARG A N 1
ATOM 617 C CA . ARG A 1 79 ? -5.506 -1.502 -9.559 1.00 87.00 79 ARG A CA 1
ATOM 618 C C . ARG A 1 79 ? -5.536 -1.042 -8.097 1.00 87.00 79 ARG A C 1
ATOM 620 O O . ARG A 1 79 ? -6.456 -1.416 -7.377 1.00 87.00 79 ARG A O 1
ATOM 627 N N . HIS A 1 80 ? -4.577 -0.212 -7.681 1.00 86.75 80 HIS A N 1
ATOM 628 C CA . HIS A 1 80 ? -4.386 0.208 -6.286 1.00 86.75 80 HIS A CA 1
ATOM 629 C C . HIS A 1 80 ? -4.331 1.742 -6.117 1.00 86.75 80 HIS A C 1
ATOM 631 O O . HIS A 1 80 ? -3.368 2.278 -5.558 1.00 86.75 80 HIS A O 1
ATOM 637 N N . PRO A 1 81 ? -5.358 2.495 -6.558 1.00 87.19 81 PRO A N 1
ATOM 638 C CA . PRO A 1 81 ? -5.305 3.959 -6.606 1.00 87.19 81 PRO A CA 1
ATOM 639 C C . PRO A 1 81 ? -5.117 4.605 -5.224 1.00 87.19 81 PRO A C 1
ATOM 641 O O . PRO A 1 81 ? -4.424 5.613 -5.092 1.00 87.19 81 PRO A O 1
ATOM 644 N N . LYS A 1 82 ? -5.692 4.005 -4.172 1.00 86.94 82 LYS A N 1
ATOM 645 C CA . LYS A 1 82 ? -5.587 4.509 -2.792 1.00 86.94 82 LYS A CA 1
ATOM 646 C C . LYS A 1 82 ? -4.211 4.273 -2.175 1.00 86.94 82 LYS A C 1
ATOM 648 O O . LYS A 1 82 ? -3.777 5.069 -1.347 1.00 86.94 82 LYS A O 1
ATOM 653 N N . LEU A 1 83 ? -3.532 3.199 -2.579 1.00 82.62 83 LEU A N 1
ATOM 654 C CA . LEU A 1 83 ? -2.151 2.945 -2.183 1.00 82.62 83 LEU A CA 1
ATOM 655 C C . LEU A 1 83 ? -1.209 3.918 -2.898 1.00 82.62 83 LEU A C 1
ATOM 657 O O . LEU A 1 83 ? -0.386 4.540 -2.238 1.00 82.62 83 LEU A O 1
ATOM 661 N N . MET A 1 84 ? -1.378 4.118 -4.212 1.00 81.44 84 MET A N 1
ATOM 662 C CA . MET A 1 84 ? -0.518 5.029 -4.978 1.00 81.44 84 MET A CA 1
ATOM 663 C C . MET A 1 84 ? -0.607 6.471 -4.489 1.00 81.44 84 MET A C 1
ATOM 665 O O . MET A 1 84 ? 0.423 7.107 -4.277 1.00 81.44 84 MET A O 1
ATOM 669 N N . GLY A 1 85 ? -1.823 6.975 -4.252 1.00 81.25 85 GLY A N 1
ATOM 670 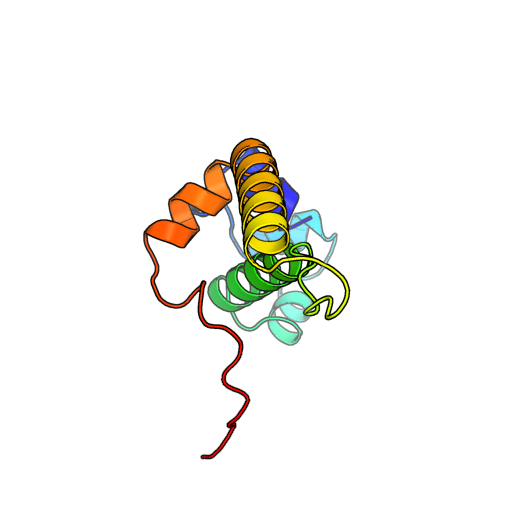C CA . GLY A 1 85 ? -2.011 8.317 -3.701 1.00 81.25 85 GLY A CA 1
ATOM 671 C C . GLY A 1 85 ? -1.289 8.510 -2.365 1.00 81.25 85 GLY A C 1
ATOM 672 O O . GLY A 1 85 ? -0.732 9.573 -2.122 1.00 81.25 85 GLY A O 1
ATOM 673 N N . TYR A 1 86 ? -1.227 7.467 -1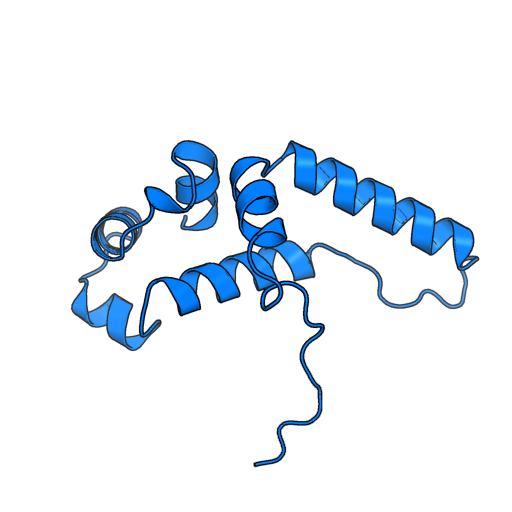.533 1.00 79.31 86 TYR A N 1
ATOM 674 C CA . TYR A 1 86 ? -0.464 7.494 -0.289 1.00 79.31 86 TYR A CA 1
ATOM 675 C C . TYR A 1 86 ? 1.053 7.452 -0.525 1.00 79.31 86 TYR A C 1
ATOM 677 O O . TYR A 1 86 ? 1.778 8.291 0.009 1.00 79.31 86 TYR A O 1
ATOM 685 N N . SER A 1 87 ? 1.544 6.525 -1.353 1.00 72.81 87 SER A N 1
ATOM 686 C CA . SER A 1 87 ? 2.977 6.360 -1.636 1.00 72.81 87 SER A CA 1
ATOM 687 C C . SER A 1 87 ? 3.626 7.627 -2.199 1.00 72.81 87 SER A C 1
ATOM 689 O O . SER A 1 87 ? 4.736 7.965 -1.804 1.00 72.81 87 SER A O 1
ATOM 691 N N . PHE A 1 88 ? 2.930 8.386 -3.051 1.00 70.56 88 PHE A N 1
ATOM 692 C CA . PHE A 1 88 ? 3.461 9.642 -3.599 1.00 70.56 88 PHE A CA 1
ATOM 693 C C . PHE A 1 88 ? 3.584 10.784 -2.581 1.00 70.56 88 PHE A C 1
ATOM 695 O O . PHE A 1 88 ? 4.275 11.765 -2.846 1.00 70.56 88 PHE A O 1
ATOM 702 N N . THR A 1 89 ? 2.947 10.667 -1.413 1.00 76.31 89 THR A N 1
ATOM 703 C CA . THR A 1 89 ? 3.049 11.665 -0.333 1.00 76.31 89 THR A CA 1
ATOM 704 C C . THR A 1 89 ? 4.157 11.349 0.674 1.00 76.31 89 THR A C 1
ATOM 706 O O . THR A 1 89 ? 4.419 12.158 1.564 1.00 76.31 89 THR A O 1
ATOM 709 N N . ARG A 1 90 ? 4.831 10.195 0.539 1.00 68.50 90 ARG A N 1
ATOM 710 C CA . ARG A 1 90 ? 5.861 9.714 1.468 1.00 68.50 90 ARG A CA 1
ATOM 711 C C . ARG A 1 90 ? 7.119 9.234 0.711 1.00 68.50 90 ARG A C 1
ATOM 713 O O . ARG A 1 90 ? 7.126 8.123 0.179 1.00 68.50 90 ARG A O 1
ATOM 720 N N . PRO A 1 91 ? 8.192 10.051 0.646 1.00 56.38 91 PRO A N 1
ATOM 721 C CA . PRO A 1 91 ? 9.386 9.773 -0.165 1.00 56.38 91 PRO A CA 1
ATOM 722 C C . PRO A 1 91 ? 10.215 8.559 0.302 1.00 56.38 91 PRO A C 1
ATOM 724 O O . PRO A 1 91 ? 11.117 8.129 -0.410 1.00 56.38 91 PRO A O 1
ATOM 727 N N . ASP A 1 92 ? 9.911 7.980 1.466 1.00 63.00 92 ASP A N 1
ATOM 728 C CA . ASP A 1 92 ? 10.569 6.801 2.040 1.00 63.00 92 ASP A CA 1
ATOM 729 C C . ASP A 1 92 ? 10.115 5.455 1.436 1.00 63.00 92 ASP A C 1
ATOM 731 O O . ASP A 1 92 ? 10.742 4.433 1.703 1.00 63.00 92 ASP A O 1
ATOM 735 N N . TYR A 1 93 ? 9.056 5.422 0.613 1.00 56.06 93 TYR A N 1
ATOM 736 C CA . TYR A 1 93 ? 8.475 4.165 0.102 1.00 56.06 93 TYR A CA 1
ATOM 737 C C . TYR A 1 93 ? 9.028 3.674 -1.238 1.00 56.06 93 TYR A C 1
ATOM 739 O O . TYR A 1 93 ? 8.855 2.502 -1.567 1.00 56.06 93 TYR A O 1
ATOM 747 N N . VAL A 1 94 ? 9.679 4.546 -2.006 1.00 52.12 94 VAL A N 1
ATOM 748 C CA . VAL A 1 94 ? 10.321 4.205 -3.286 1.00 52.12 94 VAL A CA 1
ATOM 749 C C . VAL A 1 94 ? 11.830 4.361 -3.123 1.00 52.12 94 VAL A C 1
ATOM 751 O O . VAL A 1 94 ? 12.486 5.056 -3.891 1.00 52.12 94 VAL A O 1
ATOM 754 N N . GLN A 1 95 ? 12.392 3.768 -2.071 1.00 47.62 95 GLN A N 1
ATOM 755 C CA . GLN A 1 95 ? 13.824 3.509 -2.066 1.00 47.62 95 GLN A CA 1
ATOM 756 C C . GLN A 1 95 ? 14.028 2.077 -2.554 1.00 47.62 95 GLN A C 1
ATOM 758 O O . GLN A 1 95 ? 13.472 1.164 -1.936 1.00 47.62 95 GLN A O 1
ATOM 763 N N . PRO A 1 96 ? 14.774 1.852 -3.655 1.00 43.78 96 PRO A N 1
ATOM 764 C CA . PRO A 1 96 ? 15.364 0.540 -3.858 1.00 43.78 96 PRO A CA 1
ATOM 765 C C . PRO A 1 96 ? 16.148 0.238 -2.584 1.00 43.78 96 PRO A C 1
ATOM 767 O O . PRO A 1 96 ? 16.869 1.107 -2.092 1.00 43.78 96 PRO A O 1
ATOM 770 N N . GLU A 1 97 ? 15.903 -0.930 -2.001 1.00 45.62 97 GLU A N 1
ATOM 771 C CA . GLU A 1 97 ? 16.594 -1.379 -0.800 1.00 45.62 97 GLU A CA 1
ATOM 772 C C . GLU A 1 97 ? 18.085 -1.054 -0.896 1.00 45.62 97 GLU A C 1
ATOM 774 O O . GLU A 1 97 ? 18.772 -1.530 -1.799 1.00 45.62 97 GLU A O 1
ATOM 779 N N . ASP A 1 98 ? 18.551 -0.171 -0.006 1.00 39.12 98 ASP A N 1
ATOM 780 C CA . ASP A 1 98 ? 19.963 0.157 0.117 1.00 39.12 98 ASP A CA 1
ATOM 781 C C . ASP A 1 98 ? 20.703 -1.167 0.378 1.00 39.12 98 ASP A C 1
ATOM 783 O O . ASP A 1 98 ? 20.509 -1.771 1.441 1.00 39.12 98 ASP A O 1
ATOM 787 N N . PRO A 1 99 ? 21.525 -1.670 -0.564 1.00 38.66 99 PRO A N 1
ATOM 788 C CA . PRO A 1 99 ? 22.246 -2.921 -0.367 1.00 38.66 99 PRO A CA 1
ATOM 789 C C . PRO A 1 99 ? 23.347 -2.778 0.696 1.00 38.66 99 PRO A C 1
ATOM 791 O O . PRO A 1 99 ? 24.003 -3.757 1.053 1.00 38.66 99 PRO A O 1
ATOM 794 N N . SER A 1 100 ? 23.572 -1.571 1.215 1.00 40.44 100 SER A N 1
ATOM 795 C CA . SER A 1 100 ? 24.555 -1.260 2.241 1.00 40.44 100 SER A CA 1
ATOM 796 C C . SER A 1 100 ? 23.888 -1.037 3.595 1.00 40.44 100 SER A C 1
ATOM 798 O O . SER A 1 100 ? 23.871 0.057 4.148 1.00 40.44 100 SER A O 1
ATOM 800 N N . GLY A 1 101 ? 23.455 -2.136 4.214 1.00 37.81 101 GLY A N 1
ATOM 801 C CA . GLY A 1 101 ? 23.417 -2.210 5.670 1.00 37.81 101 GLY A CA 1
ATOM 802 C C . GLY A 1 101 ? 24.835 -2.044 6.225 1.00 37.81 101 GLY A C 1
ATOM 803 O O . GLY A 1 101 ? 25.552 -3.024 6.420 1.00 37.81 101 GLY A O 1
ATOM 804 N N . ARG A 1 102 ? 25.269 -0.804 6.458 1.00 33.72 102 ARG A N 1
ATOM 805 C CA . ARG A 1 102 ? 26.429 -0.513 7.300 1.00 33.72 102 ARG A CA 1
ATOM 806 C C . ARG A 1 102 ? 26.045 0.540 8.338 1.00 33.72 102 ARG A C 1
ATOM 808 O O . ARG A 1 102 ? 25.630 1.633 7.980 1.00 33.72 102 ARG A O 1
ATOM 815 N N . HIS A 1 103 ? 26.151 0.071 9.582 1.00 40.78 103 HIS A N 1
ATOM 816 C CA . HIS A 1 103 ? 25.921 0.684 10.893 1.00 40.78 103 HIS A CA 1
ATOM 817 C C . HIS A 1 103 ? 26.106 2.197 11.009 1.00 40.78 103 HIS A C 1
ATOM 819 O O . HIS A 1 103 ? 27.135 2.702 10.508 1.00 40.78 103 HIS A O 1
#

pLDDT: mean 77.1, std 13.86, range [33.72, 90.12]

Organism: Streptomyces avermitilis (NCBI:txid33903)

InterPro domains:
  IPR001647 DNA-binding HTH domain, TetR-type [PF00440] (2-42)
  IPR001647 DNA-binding HTH domain, TetR-type [PS50977] (1-52)
  IPR009057 Homedomain-like superfamily [SSF46689] (2-54)
  IPR036271 Tetracyclin repressor-like, C-terminal domain superfamily [SSF48498] (57-91)
  IPR050109 HTH-type, TetR-like transcriptional regulator [PTHR30055] (2-84)

Secondary structure (DSSP, 8-state):
-HHHHHHHH-STT--HHHHHHHTT--HHHHHHH-SSHHHHHHHHHHHHHTT------TTS-HHHHHHHHHHHHHHHHHH-HHHHHHHTT-TTSS----S----